Protein AF-A0A9P6PJV3-F1 (afdb_monomer_lite)

Secondary s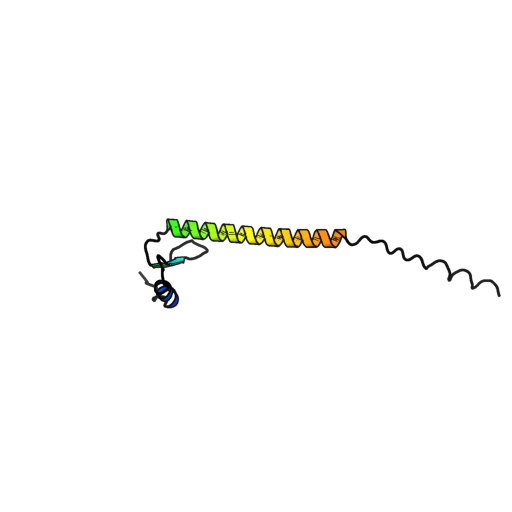tructure (DSSP, 8-state):
---PPP-HHHHHHTTSTT---EEEE-TTT--EEEEESS--HHHHHHHHHHHHHHHHHHHHHHHHHHHHHHHHHHTT----------SSTTSSSS--

Radius of gyration: 31.9 Å; chains: 1; bounding box: 62×29×93 Å

pLDDT: mean 74.6, std 17.13, range [34.34, 94.31]

Sequence (96 aa):
MTTSPPDPVFEELATIPGHVASFSADLGSGQLLNVNGEINQEQATVIQKLMQDVGQLVSRYSHNTTMAGLLSATSGSTAVTASSTDVEDSLVRKVT

Organism: NCBI:txid41804

Foldseek 3Di:
DDQDPDDVVQVVQCVPPPDAWDWDADLPPLHTNDIDHPDDSVNSVVVSVVVVVVVVVVVVVVVVVVVVVVVVVVVVPPPDPPVPDPPPPPPPPPDD

Structure (mmCIF, N/CA/C/O backbone):
data_AF-A0A9P6PJV3-F1
#
_entry.id   AF-A0A9P6PJV3-F1
#
loop_
_atom_site.group_PDB
_atom_site.id
_atom_site.type_symbol
_atom_site.label_atom_id
_atom_site.label_alt_id
_atom_site.label_comp_id
_atom_site.label_asym_id
_atom_site.label_entity_id
_atom_site.label_seq_id
_atom_site.pdbx_PDB_ins_code
_atom_site.Cartn_x
_atom_site.Cartn_y
_atom_site.Cartn_z
_atom_site.occupancy
_atom_site.B_iso_or_equiv
_atom_site.auth_seq_id
_atom_site.auth_comp_id
_atom_site.auth_asym_id
_atom_site.auth_atom_id
_atom_site.pdbx_PDB_model_num
ATOM 1 N N . MET A 1 1 ? 23.988 13.277 -7.930 1.00 34.34 1 MET A N 1
ATOM 2 C CA . MET A 1 1 ? 22.933 12.249 -7.840 1.00 34.34 1 MET A CA 1
ATOM 3 C C . MET A 1 1 ? 23.459 11.175 -6.908 1.00 34.34 1 MET A C 1
ATOM 5 O O . MET A 1 1 ? 24.426 10.519 -7.263 1.00 34.34 1 MET A O 1
ATOM 9 N N . THR A 1 2 ? 22.953 11.09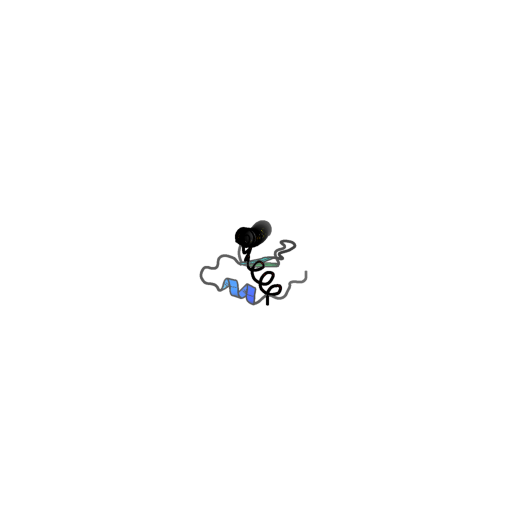6 -5.680 1.00 38.59 2 THR A N 1
ATOM 10 C CA . THR A 1 2 ? 23.347 10.061 -4.716 1.00 38.59 2 THR A CA 1
ATOM 11 C C . THR A 1 2 ? 22.373 8.903 -4.875 1.00 38.59 2 THR A C 1
ATOM 13 O O . THR A 1 2 ? 21.239 8.987 -4.414 1.00 38.59 2 THR A O 1
ATOM 16 N N . THR A 1 3 ? 22.775 7.866 -5.603 1.00 50.19 3 THR A N 1
ATOM 17 C CA . THR A 1 3 ? 22.034 6.605 -5.641 1.00 50.19 3 THR A CA 1
ATOM 18 C C . THR A 1 3 ? 22.213 5.936 -4.285 1.00 50.19 3 THR A C 1
ATOM 20 O O . THR A 1 3 ? 23.341 5.601 -3.913 1.00 50.19 3 THR A O 1
ATOM 23 N N . SER A 1 4 ? 21.128 5.806 -3.523 1.00 55.94 4 SER A N 1
ATOM 24 C CA . SER A 1 4 ? 21.108 4.968 -2.325 1.00 55.94 4 SER A CA 1
ATOM 25 C C . SER A 1 4 ? 21.614 3.565 -2.683 1.00 55.94 4 SER A C 1
ATOM 27 O O . SER A 1 4 ? 21.357 3.103 -3.799 1.00 55.94 4 SER A O 1
ATOM 29 N N . PRO A 1 5 ? 22.368 2.900 -1.794 1.00 60.66 5 PRO A N 1
ATOM 30 C CA . PRO A 1 5 ? 22.787 1.527 -2.032 1.00 60.66 5 PRO A CA 1
ATOM 31 C C . PRO A 1 5 ? 21.562 0.627 -2.270 1.00 60.66 5 PRO A C 1
ATOM 33 O O . PRO A 1 5 ? 20.500 0.902 -1.703 1.00 60.66 5 PRO A O 1
ATOM 36 N N . PRO A 1 6 ? 21.698 -0.416 -3.108 1.00 64.62 6 PRO A N 1
ATOM 37 C CA . PRO A 1 6 ? 20.608 -1.335 -3.409 1.00 64.62 6 PRO A CA 1
ATOM 38 C C . PRO A 1 6 ? 20.081 -1.981 -2.126 1.00 64.62 6 PRO A C 1
ATOM 40 O O . PRO A 1 6 ? 20.858 -2.436 -1.284 1.00 64.62 6 PRO A O 1
ATOM 43 N N . ASP A 1 7 ? 18.758 -1.975 -1.971 1.00 77.69 7 ASP A N 1
ATOM 44 C CA . ASP A 1 7 ? 18.067 -2.617 -0.857 1.00 77.69 7 ASP A CA 1
ATOM 45 C C . ASP A 1 7 ? 17.908 -4.117 -1.170 1.00 77.69 7 ASP A C 1
ATOM 47 O O . ASP A 1 7 ? 17.118 -4.469 -2.052 1.00 77.69 7 ASP A O 1
ATOM 51 N N . PRO A 1 8 ? 18.635 -5.017 -0.477 1.00 79.50 8 PRO A N 1
ATOM 52 C CA . PRO A 1 8 ? 18.605 -6.446 -0.781 1.00 79.50 8 PRO A CA 1
ATOM 53 C C . PRO A 1 8 ? 17.216 -7.060 -0.566 1.00 79.50 8 PRO A C 1
ATOM 55 O O . PRO A 1 8 ? 16.835 -7.979 -1.286 1.00 79.50 8 PRO A O 1
ATOM 58 N N . VAL A 1 9 ? 16.420 -6.523 0.367 1.00 83.94 9 VAL A N 1
ATOM 59 C CA . VAL A 1 9 ? 15.047 -6.996 0.608 1.00 83.94 9 VAL A CA 1
ATOM 60 C C . VAL A 1 9 ? 14.152 -6.643 -0.577 1.00 83.94 9 VAL A C 1
ATOM 62 O O . VAL A 1 9 ? 13.283 -7.421 -0.965 1.00 83.94 9 VAL A O 1
ATOM 65 N N . PHE A 1 10 ? 14.372 -5.476 -1.183 1.00 85.88 10 PHE A N 1
ATOM 66 C CA . PHE A 1 10 ? 13.635 -5.059 -2.369 1.00 85.88 10 PHE A CA 1
ATOM 67 C C . PHE A 1 10 ? 13.967 -5.928 -3.591 1.00 85.88 10 PHE A C 1
ATOM 69 O O . PHE A 1 10 ? 13.066 -6.271 -4.359 1.00 85.88 10 PHE A O 1
ATOM 76 N N . GLU A 1 11 ? 15.235 -6.309 -3.758 1.00 85.25 11 GLU A N 1
ATOM 77 C CA . GLU A 1 11 ? 15.674 -7.197 -4.842 1.00 85.25 11 GLU A CA 1
ATOM 78 C C . GLU A 1 11 ? 15.067 -8.601 -4.719 1.00 85.25 11 GLU A C 1
ATOM 80 O O . GLU A 1 11 ? 14.638 -9.179 -5.721 1.00 85.25 11 GLU A O 1
ATOM 85 N N . GLU A 1 12 ? 14.937 -9.122 -3.495 1.00 89.44 12 GLU A N 1
ATOM 86 C CA . GLU A 1 12 ? 14.309 -10.422 -3.239 1.00 89.44 12 GLU A CA 1
ATOM 87 C C . GLU A 1 12 ? 12.838 -10.477 -3.684 1.00 89.44 12 GLU A C 1
ATOM 89 O O . GLU A 1 12 ? 12.372 -11.541 -4.100 1.00 89.44 12 GLU A O 1
ATOM 94 N N . LEU A 1 13 ? 12.107 -9.354 -3.693 1.00 88.06 13 LEU A N 1
ATOM 95 C CA . LEU A 1 13 ? 10.704 -9.329 -4.136 1.00 88.06 13 LEU A CA 1
ATOM 96 C C . LEU A 1 13 ? 10.538 -9.795 -5.587 1.00 88.06 13 LEU A C 1
ATOM 98 O O . LEU A 1 13 ? 9.543 -10.445 -5.905 1.00 88.06 13 LEU A O 1
ATOM 102 N N . ALA A 1 14 ? 11.519 -9.514 -6.448 1.00 86.38 14 ALA A N 1
ATOM 103 C CA . ALA A 1 14 ? 11.498 -9.929 -7.850 1.00 86.38 14 ALA A CA 1
ATOM 104 C C . ALA A 1 14 ? 11.680 -11.447 -8.032 1.00 86.38 14 ALA A C 1
ATOM 106 O O . ALA A 1 14 ? 11.425 -11.981 -9.109 1.00 86.38 14 ALA A O 1
ATOM 107 N N . THR A 1 15 ? 12.111 -12.158 -6.985 1.00 90.06 15 THR A N 1
ATOM 108 C CA . THR A 1 15 ? 12.306 -13.616 -7.015 1.00 90.06 15 THR A CA 1
ATOM 109 C C . THR A 1 15 ? 11.029 -14.399 -6.698 1.00 90.06 15 THR A C 1
ATOM 111 O O . THR A 1 15 ? 10.996 -15.620 -6.864 1.00 90.06 15 THR A O 1
ATOM 114 N N . ILE A 1 16 ? 9.961 -13.715 -6.267 1.00 92.06 16 ILE A N 1
ATOM 115 C CA . ILE A 1 16 ? 8.683 -14.340 -5.921 1.00 92.06 16 ILE A CA 1
ATOM 116 C C . ILE A 1 16 ? 8.043 -14.931 -7.194 1.00 92.06 16 ILE A C 1
ATOM 118 O O . ILE A 1 16 ? 7.852 -14.209 -8.177 1.00 92.06 16 ILE A O 1
ATOM 122 N N . PRO A 1 17 ? 7.663 -16.225 -7.211 1.00 93.81 17 PRO A N 1
ATOM 123 C CA . PRO A 1 17 ? 7.007 -16.826 -8.369 1.00 93.81 17 PRO A CA 1
ATOM 124 C C . PRO A 1 17 ? 5.733 -16.071 -8.766 1.00 93.81 17 PRO A C 1
ATOM 126 O O . PRO A 1 17 ? 4.843 -15.865 -7.942 1.00 93.81 17 PRO A O 1
ATOM 129 N N . GLY A 1 18 ? 5.634 -15.681 -10.039 1.00 90.25 18 GLY A N 1
ATOM 130 C CA . GLY A 1 18 ? 4.505 -14.895 -10.551 1.00 90.25 18 GLY A CA 1
ATOM 131 C C . GLY A 1 18 ? 4.574 -13.396 -10.238 1.00 90.25 18 GLY A C 1
ATOM 132 O O . GLY A 1 18 ? 3.575 -12.701 -10.420 1.00 90.25 18 GLY A O 1
ATOM 133 N N . HIS A 1 19 ? 5.720 -12.889 -9.773 1.00 90.94 19 HIS A N 1
ATOM 134 C CA . HIS A 1 19 ? 5.959 -11.455 -9.616 1.00 90.94 19 HIS A CA 1
ATOM 135 C C . HIS A 1 19 ? 5.842 -10.720 -10.960 1.00 90.94 19 HIS A C 1
ATOM 137 O O . HIS A 1 19 ? 6.312 -11.196 -11.993 1.00 90.94 19 HIS A O 1
ATOM 143 N N . VAL A 1 20 ? 5.172 -9.565 -10.929 1.00 89.44 20 VAL A N 1
ATOM 144 C CA . VAL A 1 20 ? 4.968 -8.688 -12.096 1.00 89.44 20 VAL A CA 1
ATOM 145 C C . VAL A 1 20 ? 5.656 -7.340 -11.890 1.00 89.44 20 VAL A C 1
ATOM 147 O O . VAL A 1 20 ? 6.254 -6.807 -12.821 1.00 89.44 20 VAL A O 1
ATOM 150 N N . ALA A 1 21 ? 5.559 -6.774 -10.685 1.00 89.69 21 ALA A N 1
ATOM 151 C CA . ALA A 1 21 ? 6.208 -5.522 -10.323 1.00 89.69 21 ALA A CA 1
ATOM 152 C C . ALA A 1 21 ? 6.300 -5.364 -8.797 1.00 89.69 21 ALA A C 1
ATOM 154 O O . ALA A 1 21 ? 5.468 -5.884 -8.050 1.00 89.69 21 ALA A O 1
ATOM 155 N N . SER A 1 22 ? 7.287 -4.601 -8.334 1.00 90.31 22 SER A N 1
ATOM 156 C CA . SER A 1 22 ? 7.404 -4.133 -6.951 1.00 90.31 22 SER A CA 1
ATOM 157 C C . SER A 1 22 ? 7.867 -2.683 -6.929 1.00 90.31 22 SER A C 1
ATOM 159 O O . SER A 1 22 ? 8.573 -2.213 -7.817 1.00 90.31 22 SER A O 1
ATOM 161 N N . PHE A 1 23 ? 7.469 -1.947 -5.899 1.00 90.44 23 PHE A N 1
ATOM 162 C CA . PHE A 1 23 ? 7.977 -0.606 -5.657 1.00 90.44 23 PHE A CA 1
ATOM 163 C C . PHE A 1 23 ? 8.021 -0.321 -4.158 1.00 90.44 23 PHE A C 1
ATOM 165 O O . PHE A 1 23 ? 7.324 -0.958 -3.370 1.00 90.44 23 PHE A O 1
ATOM 172 N N . SER A 1 24 ? 8.854 0.637 -3.772 1.00 89.06 24 SER A N 1
ATOM 173 C CA . SER A 1 24 ? 8.835 1.248 -2.445 1.00 89.06 24 SER A CA 1
ATOM 174 C C . SER A 1 24 ? 8.612 2.742 -2.606 1.00 89.06 24 SER A C 1
ATOM 176 O O . SER A 1 24 ? 9.097 3.354 -3.560 1.00 89.06 24 SER A O 1
ATOM 178 N N . ALA A 1 25 ? 7.852 3.322 -1.686 1.00 87.25 25 ALA A N 1
ATOM 179 C CA . ALA A 1 25 ? 7.550 4.740 -1.683 1.00 87.25 25 ALA A CA 1
ATOM 180 C C . ALA A 1 25 ? 7.563 5.280 -0.256 1.00 87.25 25 ALA A C 1
ATOM 182 O O . ALA A 1 25 ? 7.221 4.570 0.693 1.00 87.25 25 ALA A O 1
ATOM 183 N N . ASP A 1 26 ? 7.925 6.548 -0.116 1.00 85.00 26 ASP A N 1
ATOM 184 C CA . ASP A 1 26 ? 7.758 7.269 1.137 1.00 85.00 26 ASP A CA 1
ATOM 185 C C . ASP A 1 26 ? 6.267 7.551 1.385 1.00 85.00 26 ASP A C 1
ATOM 187 O O . ASP A 1 26 ? 5.583 8.160 0.563 1.00 85.00 26 ASP A O 1
ATOM 191 N N . LEU A 1 27 ? 5.740 7.115 2.531 1.00 76.62 27 LEU A N 1
ATOM 192 C CA . LEU A 1 27 ? 4.311 7.234 2.844 1.00 76.62 27 LEU A CA 1
ATOM 193 C C . LEU A 1 27 ? 3.862 8.674 3.131 1.00 76.62 27 LEU A C 1
ATOM 195 O O . LEU A 1 27 ? 2.660 8.947 3.063 1.00 76.62 27 LEU A O 1
ATOM 199 N N . GLY A 1 28 ? 4.787 9.582 3.458 1.00 79.12 28 GLY A N 1
ATOM 200 C CA . GLY A 1 28 ? 4.481 10.991 3.704 1.00 79.12 28 GLY A CA 1
ATOM 201 C C . GLY A 1 28 ? 4.344 11.789 2.408 1.00 79.12 28 GLY A C 1
ATOM 202 O O . GLY A 1 28 ? 3.339 12.461 2.190 1.00 79.12 28 GLY A O 1
ATOM 203 N N . SER A 1 29 ? 5.343 11.687 1.537 1.00 80.88 29 SER A N 1
ATOM 204 C CA . SER A 1 29 ? 5.469 12.448 0.288 1.00 80.88 29 SER A CA 1
ATOM 205 C C . SER A 1 29 ? 4.924 11.727 -0.945 1.00 80.88 29 SER A C 1
ATOM 207 O O . SER A 1 29 ? 4.687 12.369 -1.965 1.00 80.88 29 SER A O 1
ATOM 209 N N . GLY A 1 30 ? 4.740 10.407 -0.873 1.00 75.88 30 GLY A N 1
ATOM 210 C CA . GLY A 1 30 ? 4.386 9.565 -2.016 1.00 75.88 30 GLY A CA 1
ATOM 211 C C . GLY A 1 30 ? 5.542 9.292 -2.969 1.00 75.88 30 GLY A C 1
ATOM 212 O O . GLY A 1 30 ? 5.348 8.615 -3.976 1.00 75.88 30 GLY A O 1
ATOM 213 N N . GLN A 1 31 ? 6.737 9.815 -2.687 1.00 86.38 31 GLN A N 1
ATOM 214 C CA . GLN A 1 31 ? 7.885 9.703 -3.575 1.00 86.38 31 GLN A CA 1
ATOM 215 C C . GLN A 1 31 ? 8.300 8.243 -3.756 1.00 86.38 31 GLN A C 1
ATOM 217 O O . GLN A 1 31 ? 8.550 7.539 -2.777 1.00 86.38 31 GLN A O 1
ATOM 222 N N . LEU A 1 32 ? 8.433 7.814 -5.011 1.00 85.94 32 LEU A N 1
ATOM 223 C CA . LEU A 1 32 ? 9.036 6.530 -5.349 1.00 85.94 32 LEU A CA 1
ATOM 224 C C . LEU A 1 32 ? 10.516 6.488 -4.955 1.00 85.94 32 LEU A C 1
ATOM 226 O O . LEU A 1 32 ? 11.291 7.372 -5.318 1.00 85.94 32 LEU A O 1
ATOM 230 N N . LEU A 1 33 ? 10.897 5.432 -4.240 1.00 87.00 33 LEU A N 1
ATOM 231 C CA . LEU A 1 33 ? 12.265 5.182 -3.788 1.00 87.00 33 LEU A CA 1
ATOM 232 C C . LEU A 1 33 ? 12.938 4.119 -4.657 1.00 87.00 33 LEU A C 1
ATOM 234 O O . LEU A 1 33 ? 13.996 4.369 -5.226 1.00 87.00 33 LEU A O 1
ATOM 238 N N . ASN A 1 34 ? 12.292 2.960 -4.806 1.00 86.69 34 ASN A N 1
ATOM 239 C CA . ASN A 1 34 ? 12.745 1.873 -5.671 1.00 86.69 34 ASN A CA 1
ATOM 240 C C . ASN A 1 34 ? 11.580 1.362 -6.516 1.00 86.69 34 ASN A C 1
ATOM 242 O O . ASN A 1 34 ? 10.446 1.318 -6.037 1.00 86.69 34 ASN A O 1
ATOM 246 N N . VAL A 1 35 ? 11.865 0.946 -7.748 1.00 87.75 35 VAL A N 1
ATOM 247 C CA . VAL A 1 35 ? 10.886 0.376 -8.680 1.00 87.75 35 VAL A CA 1
ATOM 248 C C . VAL A 1 35 ? 11.519 -0.803 -9.406 1.00 87.75 35 VAL A C 1
ATOM 250 O O . VAL A 1 35 ? 12.652 -0.721 -9.872 1.00 87.75 35 VAL A O 1
ATOM 253 N N . ASN A 1 36 ? 10.761 -1.884 -9.522 1.00 86.88 36 ASN A N 1
ATOM 254 C CA . ASN A 1 36 ? 11.040 -3.022 -10.378 1.00 86.88 36 ASN A CA 1
ATOM 255 C C . ASN A 1 36 ? 9.768 -3.306 -11.194 1.00 86.88 36 ASN A C 1
ATOM 257 O O . ASN A 1 36 ? 8.703 -3.533 -10.618 1.00 86.88 36 ASN A O 1
ATOM 261 N N . GLY A 1 37 ? 9.870 -3.242 -12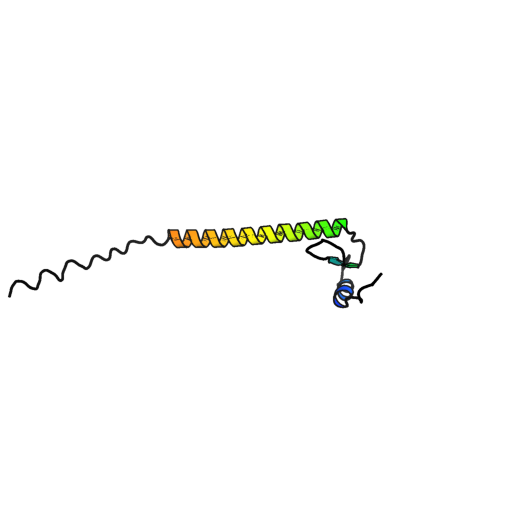.523 1.00 84.88 37 GLY A N 1
ATOM 262 C CA . GLY A 1 37 ? 8.731 -3.314 -13.443 1.00 84.88 37 GLY A CA 1
ATOM 263 C C . GLY A 1 37 ? 8.216 -1.940 -13.891 1.00 84.88 37 GLY A C 1
ATOM 264 O O . GLY A 1 37 ? 8.881 -0.918 -13.726 1.00 84.88 37 GLY A O 1
ATOM 265 N N . GLU A 1 38 ? 7.024 -1.915 -14.486 1.00 86.38 38 GLU A N 1
ATOM 266 C CA . GLU A 1 38 ? 6.430 -0.719 -15.104 1.00 86.38 38 GLU A CA 1
ATOM 267 C C . GLU A 1 38 ? 5.495 0.033 -14.139 1.00 86.38 38 GLU A C 1
ATOM 269 O O . GLU A 1 38 ? 4.309 0.211 -14.414 1.00 86.38 38 GLU A O 1
ATOM 274 N N . ILE A 1 39 ? 6.020 0.462 -12.985 1.00 88.12 39 ILE A N 1
ATOM 275 C CA . ILE A 1 39 ? 5.281 1.314 -12.038 1.00 88.12 39 ILE A CA 1
ATOM 276 C C . ILE A 1 39 ? 5.800 2.748 -12.118 1.00 88.12 39 ILE A C 1
ATOM 278 O O . ILE A 1 39 ? 6.989 3.004 -11.937 1.00 88.12 39 ILE A O 1
ATOM 282 N N . ASN A 1 40 ? 4.901 3.699 -12.365 1.00 89.88 40 ASN A N 1
ATOM 283 C CA . ASN A 1 40 ? 5.221 5.122 -12.411 1.00 89.88 40 ASN A CA 1
ATOM 284 C C . ASN A 1 40 ? 4.781 5.870 -11.137 1.00 89.88 40 ASN A C 1
ATOM 286 O O . ASN A 1 40 ? 4.076 5.342 -10.273 1.00 89.88 40 ASN A O 1
ATOM 290 N N . GLN A 1 41 ? 5.201 7.132 -11.023 1.00 88.94 41 GLN A N 1
ATOM 291 C CA . GLN A 1 41 ? 4.924 7.971 -9.854 1.00 88.94 41 GLN A CA 1
ATOM 292 C C . GLN A 1 41 ? 3.424 8.209 -9.625 1.00 88.94 41 GLN A C 1
ATOM 294 O O . GLN A 1 41 ? 2.993 8.287 -8.481 1.00 88.94 41 GLN A O 1
ATOM 299 N N . GLU A 1 42 ? 2.617 8.307 -10.682 1.00 90.88 42 GLU A N 1
ATOM 300 C CA . GLU A 1 42 ? 1.168 8.504 -10.560 1.00 90.88 42 GLU A CA 1
ATOM 301 C C . GLU A 1 42 ? 0.495 7.279 -9.931 1.00 90.88 42 GLU A C 1
ATOM 303 O O . GLU A 1 42 ? -0.272 7.410 -8.976 1.00 90.88 42 GLU A O 1
ATOM 308 N N . GLN A 1 43 ? 0.847 6.081 -10.402 1.00 89.31 43 GLN A N 1
ATOM 309 C CA . GLN A 1 43 ? 0.360 4.818 -9.847 1.00 89.31 43 GLN A CA 1
ATOM 310 C C . GLN A 1 43 ? 0.775 4.655 -8.379 1.00 89.31 43 GLN A C 1
ATOM 312 O O . GLN A 1 43 ? -0.052 4.283 -7.546 1.00 89.31 43 GLN A O 1
ATOM 317 N N . ALA A 1 44 ? 2.023 4.994 -8.041 1.00 86.19 44 ALA A N 1
ATOM 318 C CA . ALA A 1 44 ? 2.510 4.963 -6.665 1.00 86.19 44 ALA A CA 1
ATOM 319 C C . ALA A 1 44 ? 1.717 5.908 -5.746 1.00 86.19 44 ALA A C 1
ATOM 321 O O . ALA A 1 44 ? 1.286 5.499 -4.666 1.00 86.19 44 ALA A O 1
ATOM 322 N N . THR A 1 45 ? 1.445 7.136 -6.200 1.00 88.19 45 THR A N 1
ATOM 323 C CA . THR A 1 45 ? 0.627 8.117 -5.469 1.00 88.19 45 THR A CA 1
ATOM 324 C C . THR A 1 45 ? -0.812 7.628 -5.267 1.00 88.19 45 THR A C 1
ATOM 326 O O . THR A 1 45 ? -1.384 7.803 -4.190 1.00 88.19 45 THR A O 1
ATOM 329 N N . VAL A 1 46 ? -1.416 6.980 -6.270 1.00 90.75 46 VAL A N 1
ATOM 330 C CA . VAL A 1 46 ? -2.766 6.403 -6.143 1.00 90.75 46 VAL A CA 1
ATOM 331 C C . VAL A 1 46 ? -2.792 5.293 -5.091 1.00 90.75 46 VAL A C 1
ATOM 333 O O . VAL A 1 46 ? -3.681 5.280 -4.238 1.00 90.75 46 VAL A O 1
ATOM 336 N N . ILE A 1 47 ? -1.806 4.391 -5.107 1.00 88.69 47 ILE A N 1
ATOM 337 C CA . ILE A 1 47 ? -1.702 3.305 -4.123 1.00 88.69 47 ILE A CA 1
ATOM 338 C C . ILE A 1 47 ? -1.470 3.871 -2.716 1.00 88.69 47 ILE A C 1
ATOM 340 O O . ILE A 1 47 ? -2.113 3.428 -1.766 1.00 88.69 47 ILE A O 1
ATOM 344 N N . GLN A 1 48 ? -0.620 4.890 -2.571 1.00 87.25 48 GLN A N 1
ATOM 345 C CA . GLN A 1 48 ? -0.416 5.586 -1.299 1.00 87.25 48 GLN A CA 1
ATOM 346 C C . GLN A 1 48 ? -1.732 6.168 -0.763 1.00 87.25 48 GLN A C 1
ATOM 348 O O . GLN A 1 48 ? -2.066 5.951 0.403 1.00 87.25 48 GLN A O 1
ATOM 353 N N . LYS A 1 49 ? -2.500 6.871 -1.606 1.00 90.00 49 LYS A N 1
ATOM 354 C CA . LYS A 1 49 ? -3.793 7.440 -1.211 1.00 90.00 49 LYS A CA 1
ATOM 355 C C . LYS A 1 49 ? -4.773 6.355 -0.768 1.00 90.00 49 LYS A C 1
ATOM 357 O O . LYS A 1 49 ? -5.406 6.500 0.273 1.00 90.00 49 LYS A O 1
ATOM 362 N N . LEU A 1 50 ? -4.835 5.240 -1.496 1.00 93.12 50 LEU A N 1
ATOM 363 C CA . LEU A 1 50 ? -5.650 4.091 -1.107 1.00 93.12 50 LEU A CA 1
ATOM 364 C C . LEU A 1 50 ? -5.247 3.554 0.275 1.00 93.12 50 LEU A C 1
ATOM 366 O O . LEU A 1 50 ? -6.111 3.320 1.117 1.00 93.12 50 LEU A O 1
ATOM 370 N N . MET A 1 51 ? -3.948 3.396 0.537 1.00 90.62 51 MET A N 1
ATOM 371 C CA . MET A 1 51 ? -3.451 2.934 1.838 1.00 90.62 51 MET A CA 1
ATOM 372 C C . MET A 1 51 ? -3.808 3.905 2.973 1.00 90.62 51 MET A C 1
ATOM 374 O O . MET A 1 51 ? -4.191 3.467 4.060 1.00 90.62 51 MET A O 1
ATOM 378 N N . GLN A 1 52 ? -3.736 5.216 2.723 1.00 89.81 52 GLN A N 1
ATOM 379 C CA . GLN A 1 52 ? -4.153 6.244 3.680 1.00 89.81 52 GLN A CA 1
ATOM 380 C C . GLN A 1 52 ? -5.661 6.180 3.959 1.00 89.81 52 GLN A C 1
ATOM 382 O O . GLN A 1 52 ? -6.065 6.176 5.125 1.00 89.81 52 GLN A O 1
ATOM 387 N N . ASP A 1 53 ? -6.485 6.064 2.917 1.00 92.00 53 ASP A N 1
ATOM 388 C CA . ASP A 1 53 ? -7.943 5.968 3.033 1.00 92.00 53 ASP A CA 1
ATOM 389 C C . ASP A 1 53 ? -8.361 4.704 3.805 1.00 92.00 53 ASP A C 1
ATOM 391 O O . ASP A 1 53 ? -9.212 4.764 4.701 1.00 92.00 53 ASP A O 1
ATOM 395 N N . VAL A 1 54 ? -7.717 3.564 3.524 1.00 94.31 54 VAL A N 1
ATOM 396 C CA . VAL A 1 54 ? -7.920 2.306 4.261 1.00 94.31 54 VAL A CA 1
ATOM 397 C C . VAL A 1 54 ? -7.519 2.468 5.728 1.00 94.31 54 VAL A C 1
ATOM 399 O O . VAL A 1 54 ? -8.285 2.081 6.612 1.00 94.31 54 VAL A O 1
ATOM 402 N N . GLY A 1 55 ? -6.376 3.094 6.018 1.00 91.75 55 GLY A N 1
ATOM 403 C CA . GLY A 1 55 ? -5.942 3.365 7.392 1.00 91.75 55 GLY A CA 1
ATOM 404 C C . GLY A 1 55 ? -6.937 4.236 8.171 1.00 91.75 55 GLY A C 1
ATOM 405 O O . GLY A 1 55 ? -7.304 3.914 9.305 1.00 91.75 55 GLY A O 1
ATOM 406 N N . GLN A 1 56 ? -7.449 5.301 7.546 1.00 91.62 56 GLN A N 1
ATOM 407 C CA . GLN A 1 56 ? -8.485 6.155 8.137 1.00 91.62 56 GLN A CA 1
ATOM 408 C C . GLN A 1 56 ? -9.798 5.399 8.366 1.00 91.62 56 GLN A C 1
ATOM 410 O O . GLN A 1 56 ? -10.468 5.597 9.384 1.00 91.62 56 GLN A O 1
ATOM 415 N N . LEU A 1 57 ? -10.184 4.527 7.432 1.00 92.88 57 LEU A N 1
ATOM 416 C CA . LEU A 1 57 ? -11.377 3.701 7.568 1.00 92.88 57 LEU A CA 1
ATOM 417 C C . LEU A 1 57 ? -11.255 2.726 8.744 1.00 92.88 57 LEU A C 1
ATOM 419 O O . LEU A 1 57 ? -12.159 2.678 9.578 1.00 92.88 57 LEU A O 1
ATOM 423 N N . VAL A 1 58 ? -10.138 2.002 8.846 1.00 93.00 58 VAL A N 1
ATOM 424 C CA . VAL A 1 58 ? -9.874 1.063 9.948 1.00 93.00 58 VAL A CA 1
ATOM 425 C C . VAL A 1 58 ? -9.874 1.791 11.295 1.00 93.00 58 VAL A C 1
ATOM 427 O O . VAL A 1 58 ? -10.477 1.308 12.255 1.00 93.00 58 VAL A O 1
ATOM 430 N N . SER A 1 59 ? -9.285 2.988 11.359 1.00 89.31 59 SER A N 1
ATOM 431 C CA . SER A 1 59 ? -9.303 3.830 12.562 1.00 89.31 59 SER A CA 1
ATOM 432 C C . SER A 1 59 ? -10.730 4.212 12.984 1.00 89.31 59 SER A C 1
ATOM 434 O O . SER A 1 59 ? -11.114 4.008 14.139 1.00 89.31 59 SER A O 1
ATOM 436 N N . ARG A 1 60 ? -11.571 4.666 12.039 1.00 88.62 60 ARG A N 1
ATOM 437 C CA . ARG A 1 60 ? -12.991 4.965 12.307 1.00 88.62 60 ARG A CA 1
ATOM 438 C C . ARG A 1 60 ? -13.774 3.730 12.744 1.00 88.62 60 ARG A C 1
ATOM 440 O O . ARG A 1 60 ? -14.581 3.824 13.664 1.00 88.62 60 ARG A O 1
ATOM 447 N N . TYR A 1 61 ? -13.536 2.580 12.116 1.00 84.50 61 TYR A N 1
ATOM 448 C CA . TYR A 1 61 ? -14.198 1.329 12.484 1.00 84.50 61 TYR A CA 1
ATOM 449 C C . TYR A 1 61 ? -13.847 0.896 13.914 1.00 84.50 61 TYR A C 1
ATOM 451 O O . TYR A 1 61 ? -14.739 0.568 14.699 1.00 84.50 61 TYR A O 1
ATOM 459 N N . SER A 1 62 ? -12.564 0.958 14.281 1.00 85.88 62 SER A N 1
ATOM 460 C CA . SER A 1 62 ? -12.097 0.666 15.641 1.00 85.88 62 SER A CA 1
ATOM 461 C C . SER A 1 62 ? -12.717 1.619 16.672 1.00 85.88 62 SER A C 1
ATOM 463 O O . SER A 1 62 ? -13.235 1.181 17.705 1.00 85.88 62 SER A O 1
ATOM 465 N N . HIS A 1 63 ? -12.763 2.920 16.360 1.00 81.88 63 HIS A N 1
ATOM 466 C CA . HIS A 1 63 ? -13.383 3.926 17.222 1.00 81.88 63 HIS A CA 1
ATOM 467 C C . HIS A 1 63 ? -14.888 3.687 17.408 1.00 81.88 63 HIS A C 1
ATOM 469 O O . HIS A 1 63 ? -15.374 3.661 18.539 1.00 81.88 63 HIS A O 1
ATOM 475 N N . ASN A 1 64 ? -15.616 3.429 16.318 1.00 72.94 64 ASN A N 1
ATOM 476 C CA . ASN A 1 64 ? -17.046 3.129 16.362 1.00 72.94 64 ASN A CA 1
ATOM 477 C C . ASN A 1 64 ? -17.340 1.842 17.142 1.00 72.94 64 ASN A C 1
ATOM 479 O O . ASN A 1 64 ? -18.292 1.807 17.915 1.00 72.94 64 ASN A O 1
ATOM 483 N N . THR A 1 65 ? -16.511 0.805 16.987 1.00 71.56 65 THR A N 1
ATOM 484 C CA . THR A 1 65 ? -16.653 -0.457 17.734 1.00 71.56 65 THR A CA 1
ATOM 485 C C . THR A 1 65 ? -16.428 -0.240 19.229 1.00 71.56 65 THR A C 1
ATOM 487 O O . THR A 1 65 ? -17.218 -0.702 20.051 1.00 71.56 65 THR A O 1
ATOM 490 N N . THR A 1 66 ? -15.391 0.520 19.591 1.00 73.62 66 THR A N 1
ATOM 491 C CA . THR A 1 66 ? -15.097 0.867 20.989 1.00 73.62 66 THR A CA 1
ATOM 492 C C . THR A 1 66 ? -16.246 1.669 21.605 1.00 73.62 66 THR A C 1
ATOM 494 O O . THR A 1 66 ? -16.719 1.336 22.689 1.00 73.62 66 THR A O 1
ATOM 497 N N . MET A 1 67 ? -16.754 2.681 20.896 1.00 70.75 67 MET A N 1
ATOM 498 C CA . MET A 1 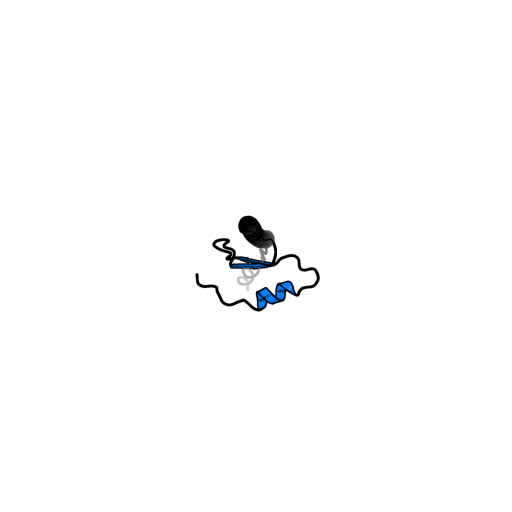67 ? -17.893 3.489 21.346 1.00 70.75 67 MET A CA 1
ATOM 499 C C . MET A 1 67 ? -19.180 2.671 21.480 1.00 70.75 67 MET A C 1
ATOM 501 O O . MET A 1 67 ? -19.885 2.813 22.477 1.00 70.75 67 MET A O 1
ATOM 505 N N . ALA A 1 68 ? -19.479 1.785 20.527 1.00 67.81 68 ALA A N 1
ATOM 506 C CA . ALA A 1 68 ? -20.628 0.886 20.616 1.00 67.81 68 ALA A CA 1
ATOM 507 C C . ALA A 1 68 ? -20.520 -0.055 21.830 1.00 67.81 68 ALA A C 1
ATOM 509 O O . ALA A 1 68 ? -21.502 -0.244 22.548 1.00 67.81 68 ALA A O 1
ATOM 510 N N . GLY A 1 69 ? -19.323 -0.583 22.112 1.00 69.31 69 GLY A N 1
ATOM 511 C CA . GLY A 1 69 ? -19.055 -1.385 23.308 1.00 69.31 69 GLY A CA 1
ATOM 512 C C . GLY A 1 69 ? -19.246 -0.598 24.608 1.00 69.31 69 GLY A C 1
ATOM 513 O O . GLY A 1 69 ? -19.879 -1.094 25.538 1.00 69.31 69 GLY A O 1
ATOM 514 N N . LEU A 1 70 ? -18.777 0.653 24.659 1.00 65.31 70 LEU A N 1
ATOM 515 C CA . LEU A 1 70 ? -18.950 1.535 25.820 1.00 65.31 70 LEU A CA 1
ATOM 516 C C . LEU A 1 70 ? -20.422 1.904 26.065 1.00 65.31 70 LEU A C 1
ATOM 518 O O . LEU A 1 70 ? -20.875 1.869 27.210 1.00 65.31 70 LEU A O 1
ATOM 522 N N . LEU A 1 71 ? -21.185 2.203 25.009 1.00 67.62 71 LEU A N 1
ATOM 523 C CA . LEU A 1 71 ? -22.623 2.495 25.092 1.00 67.62 71 LEU A CA 1
ATOM 524 C C . LEU A 1 71 ? -23.448 1.253 25.472 1.00 67.62 71 LEU A C 1
ATOM 526 O O . LEU A 1 71 ? -24.406 1.352 26.244 1.00 67.62 71 LEU A O 1
ATOM 530 N N . SER A 1 72 ? -23.055 0.069 24.992 1.00 57.62 72 SER A N 1
ATOM 531 C CA . SER A 1 72 ? -23.650 -1.206 25.412 1.00 57.62 72 SER A CA 1
ATOM 532 C C . SER A 1 72 ? -23.352 -1.524 26.881 1.00 57.62 72 SER A C 1
ATOM 534 O O . SER A 1 72 ? -24.222 -2.049 27.571 1.00 57.62 72 SER A O 1
ATOM 536 N N . ALA A 1 73 ? -22.153 -1.202 27.377 1.00 58.19 73 ALA A N 1
ATOM 537 C CA . ALA A 1 73 ? -21.774 -1.430 28.772 1.00 58.19 73 ALA A CA 1
ATOM 538 C C . ALA A 1 73 ? -22.482 -0.467 29.744 1.00 58.19 73 ALA A C 1
ATOM 540 O O . ALA A 1 73 ? -22.826 -0.852 30.859 1.00 58.19 73 ALA A O 1
ATOM 541 N N . THR A 1 74 ? -22.759 0.768 29.319 1.00 56.44 74 THR A N 1
ATOM 542 C CA . THR A 1 74 ? -23.522 1.741 30.123 1.00 56.44 74 THR A CA 1
ATOM 543 C C . THR A 1 74 ? -25.030 1.483 30.100 1.00 56.44 74 THR A C 1
ATOM 545 O O . THR A 1 74 ? -25.694 1.720 31.105 1.00 56.44 74 THR A O 1
ATOM 548 N N . SER A 1 75 ? -25.569 0.908 29.019 1.00 53.56 75 SER A N 1
ATOM 549 C CA . SER A 1 75 ? -26.994 0.534 28.921 1.00 53.56 75 SER A CA 1
ATOM 550 C C . SER A 1 75 ? -27.378 -0.717 29.732 1.00 53.56 75 SER A C 1
ATOM 552 O O . SER A 1 75 ? -28.561 -1.020 29.858 1.00 53.56 75 SER A O 1
ATOM 554 N N . GLY A 1 76 ? -26.404 -1.439 30.300 1.00 49.44 76 GLY A N 1
ATOM 555 C CA . GLY A 1 76 ? -26.630 -2.578 31.202 1.00 49.44 76 GLY A CA 1
ATOM 556 C C . GLY A 1 76 ? -26.544 -2.249 32.699 1.00 49.44 76 GLY A C 1
ATOM 557 O O . GLY A 1 76 ? -26.761 -3.135 33.521 1.00 49.44 76 GLY A O 1
ATOM 558 N N . SER A 1 77 ? -26.228 -1.003 33.081 1.00 47.38 77 SER A N 1
ATOM 559 C CA . SER A 1 77 ? -25.890 -0.630 34.466 1.00 47.38 77 SER A CA 1
ATOM 560 C C . SER A 1 77 ? -26.934 0.278 35.135 1.00 47.38 77 SER A C 1
ATOM 562 O O . SER A 1 77 ? -26.593 1.256 35.797 1.00 47.38 77 SER A O 1
ATOM 564 N N . THR A 1 78 ? -28.214 -0.063 34.997 1.00 50.81 78 THR A N 1
ATOM 565 C CA . THR A 1 78 ? -29.301 0.412 35.876 1.00 50.81 78 THR A CA 1
ATOM 566 C C . THR A 1 78 ? -30.208 -0.748 36.297 1.00 50.81 78 THR A C 1
ATOM 568 O O . THR A 1 78 ? -31.428 -0.631 36.346 1.00 50.81 78 THR A O 1
ATOM 571 N N . ALA A 1 79 ? -29.621 -1.898 36.644 1.00 48.84 79 ALA A N 1
ATOM 572 C CA . ALA A 1 79 ? -30.314 -2.851 37.502 1.00 48.84 79 ALA A CA 1
ATOM 573 C C . ALA A 1 79 ? -30.251 -2.319 38.938 1.00 48.84 79 ALA A C 1
ATOM 575 O O . ALA A 1 79 ? -29.21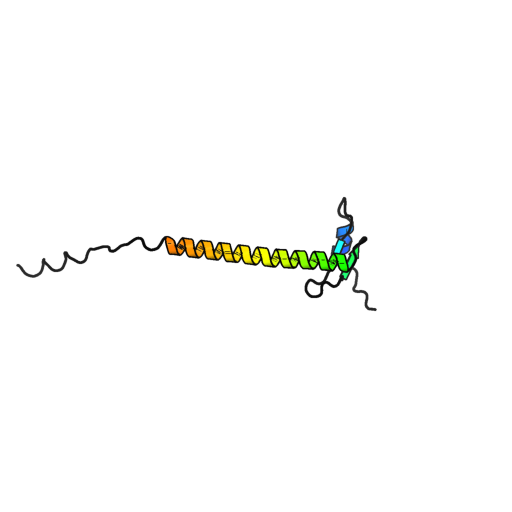7 -2.338 39.600 1.00 48.84 79 ALA A O 1
ATOM 576 N N . VAL A 1 80 ? -31.382 -1.766 39.359 1.00 54.28 80 VAL A N 1
ATOM 577 C CA . VAL A 1 80 ? -31.729 -1.393 40.724 1.00 54.28 80 VAL A CA 1
ATOM 578 C C . VAL A 1 80 ? -31.305 -2.496 41.697 1.00 54.28 80 VAL A C 1
ATOM 580 O O . VAL A 1 80 ? -31.925 -3.553 41.745 1.00 54.28 80 VAL A O 1
ATOM 583 N N . THR A 1 81 ? -30.316 -2.209 42.538 1.00 51.28 81 THR A N 1
ATOM 584 C CA . THR A 1 81 ? -30.210 -2.838 43.858 1.00 51.28 81 THR A CA 1
ATOM 585 C C . THR A 1 81 ? -30.431 -1.757 44.903 1.00 51.28 8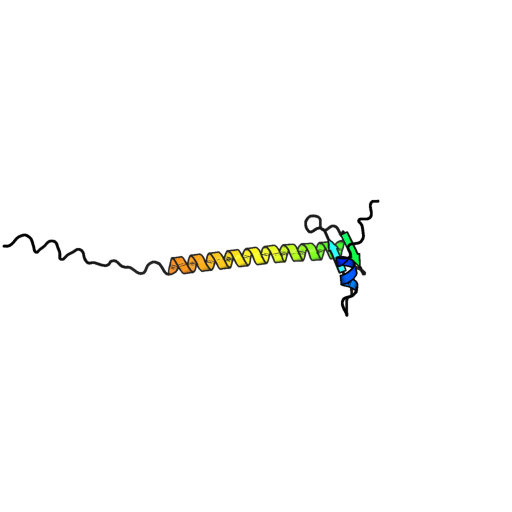1 THR A C 1
ATOM 587 O O . THR A 1 81 ? -29.544 -1.390 45.666 1.00 51.28 81 THR A O 1
ATOM 590 N N . ALA A 1 82 ? -31.658 -1.233 44.952 1.00 51.28 82 ALA A N 1
ATOM 591 C CA . ALA A 1 82 ? -32.199 -0.797 46.229 1.00 51.28 82 ALA A CA 1
ATOM 592 C C . ALA A 1 82 ? -32.389 -2.068 47.072 1.00 51.28 82 ALA A C 1
ATOM 594 O O . ALA A 1 82 ? -33.474 -2.641 47.117 1.00 51.28 82 ALA A O 1
ATOM 595 N N . SER A 1 83 ? -31.303 -2.569 47.671 1.00 42.38 83 SER A N 1
ATOM 596 C CA . SER A 1 83 ? -31.413 -3.569 48.727 1.00 42.38 83 SER A CA 1
ATOM 597 C C . SER A 1 83 ? -31.894 -2.835 49.968 1.00 42.38 83 SER A C 1
ATOM 599 O O . SER A 1 83 ? -31.111 -2.302 50.751 1.00 42.38 83 SER A O 1
ATOM 601 N N . SER A 1 84 ? -33.214 -2.749 50.090 1.00 49.38 84 SER A N 1
ATOM 602 C CA . SER A 1 84 ? -33.896 -2.387 51.320 1.00 49.38 84 SER A CA 1
ATOM 603 C C . SER A 1 84 ? -33.622 -3.453 52.378 1.00 49.38 84 SER A C 1
ATOM 605 O O . SER A 1 84 ? -34.332 -4.448 52.455 1.00 49.38 84 SER A O 1
ATOM 607 N N . THR A 1 85 ? -32.617 -3.219 53.212 1.00 54.66 85 THR A N 1
ATOM 608 C CA . THR A 1 85 ? -32.500 -3.819 54.549 1.00 54.66 85 THR A CA 1
ATOM 609 C C . THR A 1 85 ? -31.924 -2.776 55.501 1.00 54.66 85 THR A C 1
ATOM 611 O O . THR A 1 85 ? -30.820 -2.926 56.005 1.00 54.66 85 THR A O 1
ATOM 614 N N . ASP A 1 86 ? -32.669 -1.690 55.704 1.00 57.44 86 ASP A N 1
ATOM 615 C CA . ASP A 1 86 ? -32.446 -0.727 56.792 1.00 57.44 86 ASP A CA 1
ATOM 616 C C . ASP A 1 86 ? -33.812 -0.313 57.370 1.00 57.44 86 ASP A C 1
ATOM 618 O O . ASP A 1 86 ? -34.247 0.829 57.271 1.00 57.44 86 ASP A O 1
ATOM 622 N N . VAL A 1 87 ? -34.578 -1.301 57.855 1.00 56.44 87 VAL A N 1
ATOM 623 C CA . VAL A 1 87 ? -35.860 -1.059 58.553 1.00 56.44 87 VAL A CA 1
ATOM 624 C C . VAL A 1 87 ? -36.029 -1.923 59.815 1.00 56.44 87 VAL A C 1
ATOM 626 O O . VAL A 1 87 ? -36.811 -1.552 60.685 1.00 56.44 87 VAL A O 1
ATOM 629 N N . GLU A 1 88 ? -35.278 -3.016 60.010 1.00 51.44 88 GLU A N 1
ATOM 630 C CA . GLU A 1 88 ? -35.529 -3.921 61.152 1.00 51.44 88 GLU A CA 1
ATOM 631 C C . GLU A 1 88 ? -34.635 -3.749 62.393 1.00 51.44 88 GLU A C 1
ATOM 633 O O . GLU A 1 88 ? -34.994 -4.279 63.441 1.00 51.44 88 GLU A O 1
ATOM 638 N N . ASP A 1 89 ? -33.553 -2.960 62.375 1.00 50.19 89 ASP A N 1
ATOM 639 C CA . ASP A 1 89 ? -32.681 -2.844 63.569 1.00 50.19 89 ASP A CA 1
ATOM 640 C C . ASP A 1 89 ? -33.019 -1.659 64.503 1.00 50.19 89 ASP A C 1
ATOM 642 O O . ASP A 1 89 ? -32.399 -1.465 65.546 1.00 50.19 89 ASP A O 1
ATOM 646 N N . SER A 1 90 ? -34.057 -0.871 64.187 1.00 49.09 90 SER A N 1
ATOM 647 C CA . SER A 1 90 ? -34.457 0.288 65.007 1.00 49.09 90 SER A CA 1
ATOM 648 C C . SER A 1 90 ? -35.640 0.032 65.959 1.00 49.09 90 SER A C 1
ATOM 650 O O . SER A 1 90 ? -36.027 0.950 66.687 1.00 49.09 90 SER A O 1
ATOM 652 N N . LEU A 1 91 ? -36.219 -1.179 66.003 1.00 53.16 91 LEU A N 1
ATOM 653 C CA . LEU A 1 91 ? -37.431 -1.469 66.799 1.00 53.16 91 LEU A CA 1
ATOM 654 C C . LEU A 1 91 ? -37.276 -2.478 67.952 1.00 53.16 91 LEU A C 1
ATOM 656 O O . LEU A 1 91 ? -38.256 -2.732 68.648 1.00 53.16 91 LEU A O 1
ATOM 660 N N . VAL A 1 92 ? -36.075 -2.995 68.240 1.00 55.47 92 VAL A N 1
ATOM 661 C CA . VAL A 1 92 ? -35.877 -3.992 69.324 1.00 55.47 92 VAL A CA 1
ATOM 662 C C . VAL A 1 92 ? -35.188 -3.419 70.577 1.00 55.47 92 VAL A C 1
ATOM 664 O O . VAL A 1 92 ? -35.149 -4.059 71.622 1.00 55.47 92 VAL A O 1
ATOM 667 N N . ARG A 1 93 ? -34.733 -2.158 70.564 1.00 54.91 93 ARG A N 1
ATOM 668 C CA . ARG A 1 93 ? -34.131 -1.500 71.745 1.00 54.91 93 ARG A CA 1
ATOM 669 C C . ARG A 1 93 ? -34.993 -0.380 72.325 1.00 54.91 93 ARG A C 1
ATOM 671 O O . ARG A 1 93 ? -34.519 0.726 72.567 1.00 54.91 93 ARG A O 1
ATOM 678 N N . LYS A 1 94 ? -36.274 -0.661 72.586 1.00 52.91 94 LYS A N 1
ATOM 679 C CA . LYS A 1 94 ? -37.039 0.147 73.552 1.00 52.91 94 LYS A CA 1
ATOM 680 C C . LYS A 1 94 ? -38.196 -0.567 74.256 1.00 52.91 94 LYS A C 1
ATOM 682 O O . LYS A 1 94 ? -39.124 0.117 74.651 1.00 52.91 94 LYS A O 1
ATOM 687 N N . VAL A 1 95 ? -38.155 -1.886 74.459 1.00 48.62 95 VAL A N 1
ATOM 688 C CA . VAL A 1 95 ? -38.977 -2.562 75.486 1.00 48.62 95 VAL A CA 1
ATOM 689 C C . VAL A 1 95 ? -38.283 -3.861 75.912 1.00 48.62 95 VAL A C 1
ATOM 691 O O . VAL A 1 95 ? -38.465 -4.876 75.255 1.00 48.62 95 VAL A O 1
ATOM 694 N N . THR A 1 96 ? -37.457 -3.789 76.959 1.00 46.34 96 THR A N 1
ATOM 695 C CA . THR A 1 96 ? -37.349 -4.703 78.124 1.00 46.34 96 THR A CA 1
ATOM 696 C C . THR A 1 96 ? -36.156 -4.269 78.956 1.00 46.34 96 THR A C 1
ATOM 698 O O . THR A 1 96 ? -35.056 -4.164 78.367 1.00 46.34 96 THR A O 1
#